Protein AF-A0A3D9QVS5-F1 (afdb_monomer_lite)

Secondary structure (DSSP, 8-state):
-HHHHHHHHHHHHHHHHHHHHHHHHHH-B-HHHHHHHTT---SEEEEEEEETTEEEEEEEETTEEEEEEEEEETTEEEEEEEEE-----TTT----------

Organism: NCBI:txid1156355

pLDDT: mean 82.95, std 18.05, range [29.31, 96.88]

Radius of gyration: 22.57 Å; chains: 1; bounding box: 40×23×77 Å

Foldseek 3Di:
DVVVVVVVVVVVVVVVVVVVVVVLVVQQDEPVNQVVVVPDDFDDWPDWDDDDQWIWTWTDDVPKIKIWIWGQDPSHIHTDDMDIDPDDPPPPPDDPPPDPDD

Sequence (102 aa):
MKLKVIVSFVSMVFLITVISLVYYRVNYKTLDEAISESHVPMDEVFHTTDYKGHTIIFYGKGDMLSVGLIEKTHLGYRWDYGVSSKQFNEKEQILTRTFCNL

Structure (mmCIF, N/CA/C/O backbone):
data_AF-A0A3D9QVS5-F1
#
_entry.id   AF-A0A3D9QVS5-F1
#
loop_
_atom_site.group_PDB
_atom_site.id
_atom_site.type_symbol
_atom_site.label_atom_id
_atom_site.label_alt_id
_atom_site.label_comp_id
_atom_site.label_asym_id
_atom_site.label_entity_id
_atom_site.label_seq_id
_atom_site.pdbx_PDB_ins_code
_atom_site.Cartn_x
_atom_site.Cartn_y
_atom_site.Cartn_z
_atom_site.occupancy
_atom_site.B_iso_or_equiv
_atom_site.auth_seq_id
_atom_site.auth_comp_id
_atom_site.auth_asym_id
_atom_site.auth_atom_id
_atom_site.pdbx_PDB_model_num
ATOM 1 N N . MET A 1 1 ? -23.117 2.844 45.122 1.00 66.56 1 MET A N 1
ATOM 2 C CA . MET A 1 1 ? -23.120 1.843 44.024 1.00 66.56 1 MET A CA 1
ATOM 3 C C . MET A 1 1 ? -22.978 2.473 42.643 1.00 66.56 1 MET A C 1
ATOM 5 O O . MET A 1 1 ? -22.042 2.108 41.949 1.00 66.56 1 MET A O 1
ATOM 9 N N . LYS A 1 2 ? -23.822 3.448 42.269 1.00 83.69 2 LYS A N 1
ATOM 10 C CA . LYS A 1 2 ? -23.823 4.075 40.929 1.00 83.69 2 LYS A CA 1
ATOM 11 C C . LYS A 1 2 ? -22.452 4.609 40.473 1.00 83.69 2 LYS A C 1
ATOM 13 O O . LYS A 1 2 ? -22.040 4.323 39.360 1.00 83.69 2 LYS A O 1
ATOM 18 N N . LEU A 1 3 ? -21.703 5.278 41.357 1.00 88.06 3 LEU A N 1
ATOM 19 C CA . LEU A 1 3 ? -20.371 5.814 41.032 1.00 88.06 3 LEU A CA 1
ATOM 20 C C . LEU A 1 3 ? -19.346 4.722 40.675 1.00 88.06 3 LEU A C 1
ATOM 22 O O . LEU A 1 3 ? -18.608 4.874 39.712 1.00 88.06 3 LEU A O 1
ATOM 26 N N . LYS A 1 4 ? -19.331 3.596 41.406 1.00 90.44 4 LYS A N 1
ATOM 27 C CA . LYS A 1 4 ? -18.413 2.473 41.130 1.00 90.44 4 LYS A CA 1
ATOM 28 C C . LYS A 1 4 ? -18.695 1.840 39.763 1.00 90.44 4 LYS A C 1
ATOM 30 O O . LYS A 1 4 ? -17.762 1.500 39.047 1.00 90.44 4 LYS A O 1
ATOM 35 N N . VAL A 1 5 ? -19.975 1.734 39.394 1.00 92.19 5 VAL A N 1
ATOM 36 C CA . VAL A 1 5 ? -20.401 1.222 38.082 1.00 92.19 5 VAL A CA 1
ATOM 37 C C . VAL A 1 5 ? -19.966 2.169 36.961 1.00 92.19 5 VAL A C 1
ATOM 39 O O . VAL A 1 5 ? -19.411 1.712 35.969 1.00 92.19 5 VAL A O 1
ATOM 42 N N . ILE A 1 6 ? -20.137 3.483 37.143 1.00 94.12 6 ILE A N 1
ATOM 43 C CA . ILE A 1 6 ? -19.703 4.490 36.161 1.00 94.12 6 ILE A CA 1
ATOM 44 C C . ILE A 1 6 ? -18.182 4.450 35.975 1.00 94.12 6 ILE A C 1
ATOM 46 O O . ILE A 1 6 ? -17.712 4.389 34.844 1.00 94.12 6 ILE A O 1
ATOM 50 N N . VAL A 1 7 ? -17.408 4.425 37.065 1.00 93.25 7 VAL A N 1
ATOM 51 C CA . VAL A 1 7 ? -15.937 4.354 36.997 1.00 93.25 7 VAL A CA 1
ATOM 52 C C . VAL A 1 7 ? -15.477 3.070 36.303 1.00 93.25 7 VAL A C 1
ATOM 54 O O . VAL A 1 7 ? -14.597 3.124 35.446 1.00 93.25 7 VAL A O 1
ATOM 57 N N . SER A 1 8 ? -16.100 1.927 36.610 1.00 93.56 8 SER A N 1
ATOM 58 C CA . SER A 1 8 ? -15.791 0.658 35.941 1.00 93.56 8 SER A CA 1
ATOM 59 C C . SER A 1 8 ? -16.103 0.705 34.445 1.00 93.56 8 SER A C 1
ATOM 61 O O . SER A 1 8 ? -15.316 0.203 33.646 1.00 93.56 8 SER A O 1
ATOM 63 N N . PHE A 1 9 ? -17.220 1.321 34.052 1.00 95.50 9 PHE A N 1
ATOM 64 C CA . PHE A 1 9 ? -17.586 1.475 32.647 1.00 95.50 9 PHE A CA 1
ATOM 65 C C . PHE A 1 9 ? -16.598 2.382 31.902 1.00 95.50 9 PHE A C 1
ATOM 67 O O . PHE A 1 9 ? -16.105 2.010 30.841 1.00 95.50 9 PHE A O 1
ATOM 74 N N . VAL A 1 10 ? -16.241 3.531 32.485 1.00 95.88 10 VAL A N 1
ATOM 75 C CA . VAL A 1 10 ? -15.254 4.456 31.903 1.00 95.88 10 VAL A CA 1
ATOM 76 C C . VAL A 1 10 ? -13.891 3.782 31.752 1.00 95.88 10 VAL A C 1
ATOM 78 O O . VAL A 1 10 ? -13.269 3.898 30.700 1.00 95.88 10 VAL A O 1
ATOM 81 N N . SER A 1 11 ? -13.444 3.029 32.761 1.00 95.56 11 SER A N 1
ATOM 82 C CA . SER A 1 11 ? -12.193 2.269 32.685 1.00 95.56 11 SER A CA 1
ATOM 83 C C . SER A 1 11 ? -12.222 1.215 31.574 1.00 95.56 11 SER A C 1
ATOM 85 O O . SER A 1 11 ? -11.236 1.072 30.853 1.00 95.56 11 SER A O 1
ATOM 87 N N . MET A 1 12 ? -13.350 0.523 31.385 1.00 96.31 12 MET A N 1
ATOM 88 C CA . M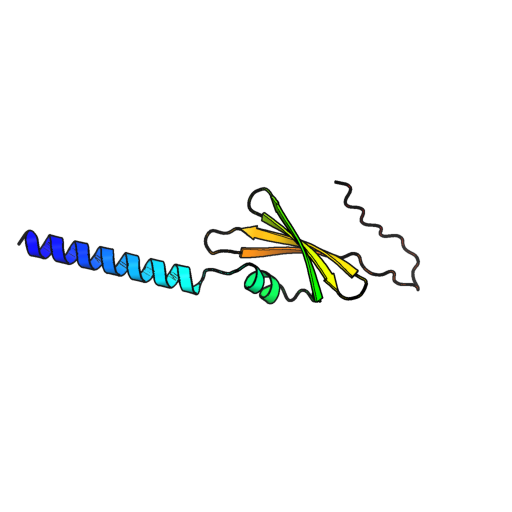ET A 1 12 ? -13.510 -0.460 30.311 1.00 96.31 12 MET A CA 1
ATOM 89 C C . MET A 1 12 ? -13.470 0.195 28.924 1.00 96.31 12 MET A C 1
ATOM 91 O O . MET A 1 12 ? -12.751 -0.273 28.045 1.00 96.31 12 MET A O 1
ATOM 95 N N . VAL A 1 13 ? -14.186 1.3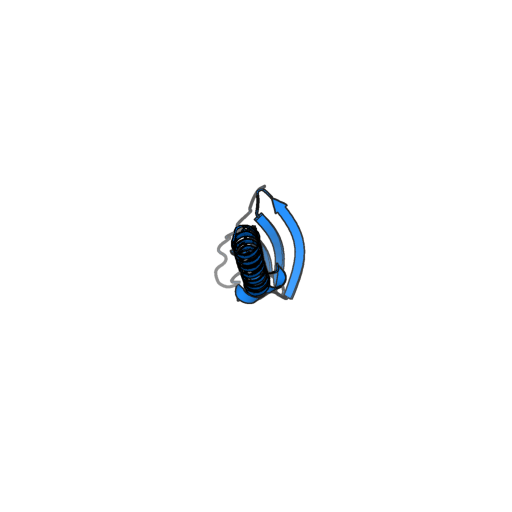07 28.732 1.00 96.50 13 VAL A N 1
ATOM 96 C CA . VAL A 1 13 ? -14.168 2.068 27.470 1.00 96.50 13 VAL A CA 1
ATOM 97 C C . VAL A 1 13 ? -12.767 2.601 27.171 1.00 96.50 13 VAL A C 1
ATOM 99 O O . VAL A 1 13 ? -12.302 2.517 26.032 1.00 96.50 13 VAL A O 1
ATOM 102 N N . PHE A 1 14 ? -12.067 3.097 28.193 1.00 96.56 14 PHE A N 1
ATOM 103 C CA . PHE A 1 14 ? -10.687 3.548 28.056 1.00 96.56 14 PHE A CA 1
ATOM 104 C C . PHE A 1 14 ? -9.775 2.406 27.596 1.00 96.56 14 PHE A C 1
ATOM 106 O O . PHE A 1 14 ? -9.035 2.568 26.628 1.00 96.56 14 PHE A O 1
ATOM 113 N N . LEU A 1 15 ? -9.888 1.227 28.217 1.00 96.88 15 LEU A N 1
ATOM 114 C CA . LEU A 1 15 ? -9.113 0.047 27.834 1.00 96.88 15 LEU A CA 1
ATOM 115 C C . LEU A 1 15 ? -9.368 -0.355 26.371 1.00 96.88 15 LEU A C 1
ATOM 117 O O . LEU A 1 15 ? -8.419 -0.565 25.620 1.00 96.88 15 LEU A O 1
ATOM 121 N N . ILE A 1 16 ? -10.636 -0.410 25.947 1.00 96.50 16 ILE A N 1
ATOM 122 C CA . ILE A 1 16 ? -11.016 -0.753 24.565 1.00 96.50 16 ILE A CA 1
ATOM 123 C C . ILE A 1 16 ? -10.436 0.257 23.572 1.00 96.50 16 ILE A C 1
ATOM 125 O O . ILE A 1 16 ? -9.917 -0.131 22.525 1.00 96.50 16 ILE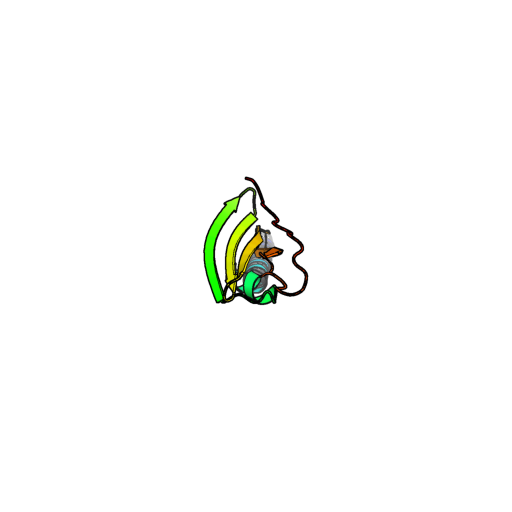 A O 1
ATOM 129 N N . THR A 1 17 ? -10.483 1.546 23.908 1.00 95.56 17 THR A N 1
ATOM 130 C CA . THR A 1 17 ? -9.922 2.613 23.069 1.00 95.56 17 THR A CA 1
ATOM 131 C C . THR A 1 17 ? -8.411 2.455 22.914 1.00 95.56 17 THR A C 1
ATOM 133 O O . THR A 1 17 ? -7.900 2.520 21.797 1.00 95.56 17 THR A O 1
ATOM 136 N N . VAL A 1 18 ? -7.697 2.185 24.012 1.00 95.94 18 VAL A N 1
ATOM 137 C CA . VAL A 1 18 ? -6.244 1.958 23.992 1.00 95.94 18 VAL A CA 1
ATOM 138 C C . VAL A 1 18 ? -5.896 0.738 23.141 1.00 95.94 18 VAL A C 1
ATOM 140 O O . VAL A 1 18 ? -5.027 0.833 22.278 1.00 95.94 18 VAL A O 1
ATOM 143 N N . ILE A 1 19 ? -6.601 -0.383 23.323 1.00 95.38 19 ILE A N 1
ATOM 144 C CA . ILE A 1 19 ? -6.387 -1.602 22.528 1.00 95.38 19 ILE A CA 1
ATOM 145 C C . ILE A 1 19 ? -6.624 -1.326 21.041 1.00 95.38 19 ILE A C 1
ATOM 147 O O . ILE A 1 19 ? -5.801 -1.705 20.212 1.00 95.38 19 ILE A O 1
ATOM 151 N N . SER A 1 20 ? -7.709 -0.628 20.704 1.00 93.19 20 SER A N 1
ATOM 152 C CA . SER A 1 20 ? -8.055 -0.303 19.315 1.00 93.19 20 SER A CA 1
ATOM 153 C C . SER A 1 20 ? -6.996 0.585 18.660 1.00 93.19 20 SER A C 1
ATOM 155 O O . SER A 1 20 ? -6.617 0.353 17.516 1.00 93.19 20 SER A O 1
ATOM 157 N N . LEU A 1 21 ? -6.469 1.570 19.394 1.00 92.75 21 LEU A N 1
ATOM 158 C CA . LEU A 1 21 ? -5.430 2.474 18.901 1.00 92.75 21 LEU A CA 1
ATOM 159 C C . LEU A 1 21 ? -4.102 1.742 18.689 1.00 92.75 21 LEU A C 1
ATOM 161 O O . LEU A 1 21 ? -3.452 1.932 17.661 1.00 92.75 21 LEU A O 1
ATOM 165 N N . VAL A 1 22 ? -3.714 0.872 19.626 1.00 93.56 22 VAL A N 1
ATOM 166 C CA . VAL A 1 22 ? -2.519 0.028 19.481 1.00 93.56 22 VAL A CA 1
ATOM 167 C C . VAL A 1 22 ? -2.678 -0.918 18.294 1.00 93.56 22 VAL A C 1
ATOM 169 O O . VAL A 1 22 ? -1.777 -0.998 17.465 1.00 93.56 22 VAL A O 1
ATOM 172 N N . TYR A 1 23 ? -3.830 -1.579 18.164 1.00 92.88 23 TYR A N 1
ATOM 173 C CA . TYR A 1 23 ? -4.115 -2.467 17.040 1.00 92.88 23 TYR A CA 1
ATOM 174 C C . TYR A 1 23 ? -4.033 -1.729 15.701 1.00 92.88 23 TYR A C 1
ATOM 176 O O . TYR A 1 23 ? -3.371 -2.209 14.782 1.00 92.88 23 TYR A O 1
ATOM 184 N N . TYR A 1 24 ? -4.646 -0.547 15.608 1.00 92.00 24 TYR A N 1
ATOM 185 C CA . TYR A 1 24 ? -4.571 0.287 14.414 1.00 92.00 24 TYR A CA 1
ATOM 186 C C . TYR A 1 24 ? -3.121 0.644 14.092 1.00 92.00 24 TYR A C 1
ATOM 188 O O . TYR A 1 24 ? -2.672 0.414 12.981 1.00 92.00 24 TYR A O 1
ATOM 196 N N . ARG A 1 25 ? -2.351 1.126 15.072 1.00 88.56 25 ARG A N 1
ATOM 197 C CA . ARG A 1 25 ? -0.955 1.526 14.860 1.00 88.56 25 ARG A CA 1
ATOM 198 C C . ARG A 1 25 ? -0.055 0.370 14.416 1.00 88.56 25 ARG A C 1
ATOM 200 O O . ARG A 1 25 ? 0.856 0.603 13.636 1.00 88.56 25 ARG A O 1
ATOM 207 N N . VAL A 1 26 ? -0.279 -0.839 14.929 1.00 88.50 26 VAL A N 1
ATOM 208 C CA . VAL A 1 26 ? 0.532 -2.024 14.595 1.00 88.50 26 VAL A CA 1
ATOM 209 C C . VAL A 1 26 ? 0.213 -2.562 13.201 1.00 88.50 26 VAL A C 1
ATOM 211 O O . VAL A 1 26 ? 1.103 -3.075 12.535 1.00 88.50 26 VAL A O 1
ATOM 214 N N . ASN A 1 27 ? -1.044 -2.467 12.767 1.00 88.62 27 ASN A N 1
ATOM 215 C CA . ASN A 1 27 ? -1.487 -3.039 11.492 1.00 88.62 27 ASN A CA 1
ATOM 216 C C . ASN A 1 27 ? -1.606 -2.006 10.368 1.00 88.62 27 ASN A C 1
ATOM 218 O O . ASN A 1 27 ? -1.839 -2.392 9.226 1.00 88.62 27 ASN A O 1
ATOM 222 N N . TYR A 1 28 ? -1.491 -0.714 10.681 1.00 92.06 28 TYR A N 1
ATOM 223 C CA . TYR A 1 28 ? -1.533 0.339 9.682 1.00 92.06 28 TYR A CA 1
ATOM 224 C C . TYR A 1 28 ? -0.284 0.272 8.809 1.00 92.06 28 TYR A C 1
ATOM 226 O O . TYR A 1 28 ? 0.818 0.501 9.302 1.00 92.06 28 TYR A O 1
ATOM 234 N N . LYS A 1 29 ? -0.472 -0.004 7.519 1.00 93.69 29 LYS A N 1
ATOM 235 C CA . LYS A 1 29 ? 0.613 -0.057 6.540 1.00 93.69 29 LYS A CA 1
ATOM 236 C C . LYS A 1 29 ? 0.753 1.263 5.811 1.00 93.69 29 LYS A C 1
ATOM 238 O O . LYS A 1 29 ? -0.214 1.794 5.266 1.00 93.69 29 LYS A O 1
ATOM 243 N N . THR A 1 30 ? 1.965 1.784 5.777 1.00 93.50 30 THR A N 1
ATOM 244 C CA . THR A 1 30 ? 2.343 2.935 4.958 1.00 93.50 30 THR A CA 1
ATOM 245 C C . THR A 1 30 ? 2.464 2.549 3.482 1.00 93.50 30 THR A C 1
ATOM 247 O O . THR A 1 30 ? 2.489 1.372 3.124 1.00 93.50 30 THR A O 1
ATOM 250 N N . LEU A 1 31 ? 2.521 3.557 2.608 1.00 91.12 31 LEU A N 1
ATOM 251 C CA . LEU A 1 31 ? 2.701 3.349 1.171 1.00 91.12 31 LEU A CA 1
ATOM 252 C C . LEU A 1 31 ? 4.010 2.597 0.877 1.00 91.12 31 LEU A C 1
ATOM 254 O O . LEU A 1 31 ? 4.003 1.630 0.122 1.00 91.12 31 LEU A O 1
ATOM 258 N N . ASP A 1 32 ? 5.102 3.001 1.526 1.00 91.06 32 ASP A N 1
ATOM 259 C CA . ASP A 1 32 ? 6.429 2.406 1.337 1.00 91.06 32 ASP A CA 1
ATOM 260 C C . ASP A 1 32 ? 6.481 0.954 1.827 1.00 91.06 32 ASP A C 1
ATOM 262 O O . ASP A 1 32 ? 7.077 0.099 1.174 1.00 91.06 32 ASP A O 1
ATOM 266 N N . GLU A 1 33 ? 5.808 0.642 2.939 1.00 92.06 33 GLU A N 1
ATOM 267 C CA . GLU A 1 33 ? 5.664 -0.738 3.418 1.00 92.06 33 GLU A CA 1
ATOM 268 C C . GLU A 1 33 ? 4.871 -1.591 2.424 1.00 92.06 33 GLU A C 1
ATOM 270 O O . GLU A 1 33 ? 5.286 -2.706 2.113 1.00 92.06 33 GLU A O 1
ATOM 275 N N . ALA A 1 34 ? 3.776 -1.064 1.867 1.00 92.00 34 ALA A N 1
ATOM 276 C CA . ALA A 1 34 ? 2.994 -1.769 0.854 1.00 92.00 34 ALA A CA 1
ATOM 277 C C . ALA A 1 34 ? 3.801 -2.024 -0.433 1.00 92.00 34 ALA A C 1
ATOM 279 O O . ALA A 1 34 ? 3.682 -3.094 -1.032 1.00 92.00 34 ALA A O 1
ATOM 280 N N . ILE A 1 35 ? 4.643 -1.071 -0.846 1.00 90.44 35 ILE A N 1
ATOM 281 C CA . ILE A 1 35 ? 5.567 -1.237 -1.977 1.00 90.44 35 ILE A CA 1
ATOM 282 C C . ILE A 1 35 ? 6.627 -2.293 -1.646 1.00 90.44 35 ILE A C 1
ATOM 284 O O . ILE A 1 35 ? 6.853 -3.196 -2.448 1.00 90.44 35 ILE A O 1
ATOM 288 N N . SER A 1 36 ? 7.235 -2.235 -0.463 1.00 88.75 36 SER A N 1
ATOM 289 C CA . SER A 1 36 ? 8.256 -3.194 -0.024 1.00 88.75 36 SER A CA 1
ATOM 290 C C . SER A 1 36 ? 7.719 -4.633 0.033 1.00 88.75 36 SER A C 1
ATOM 292 O O . SER A 1 36 ? 8.341 -5.562 -0.481 1.00 88.75 36 SER A O 1
ATOM 294 N N . GLU A 1 37 ? 6.509 -4.825 0.565 1.00 87.88 37 GLU A N 1
ATOM 295 C CA . GLU A 1 37 ? 5.848 -6.135 0.637 1.00 87.88 37 GLU A CA 1
ATOM 296 C C . GLU A 1 37 ? 5.370 -6.673 -0.718 1.00 87.88 37 GLU A C 1
ATOM 298 O O . GLU A 1 37 ? 5.098 -7.870 -0.842 1.00 87.88 37 GLU A O 1
ATOM 303 N N . SER A 1 38 ? 5.271 -5.828 -1.747 1.00 84.94 38 SER A N 1
ATOM 304 C CA . SER A 1 38 ? 4.879 -6.273 -3.089 1.00 84.94 38 SER A CA 1
ATOM 305 C C . SER A 1 38 ? 5.910 -7.212 -3.726 1.00 84.94 38 SER A C 1
ATOM 307 O O . SER A 1 38 ? 5.584 -7.927 -4.673 1.00 84.94 38 SER A O 1
ATOM 309 N N . HIS A 1 39 ? 7.152 -7.216 -3.216 1.00 83.62 39 HIS A N 1
ATOM 310 C CA . HIS A 1 39 ? 8.310 -7.900 -3.807 1.00 83.62 39 HIS A CA 1
ATOM 311 C C . HIS A 1 39 ? 8.551 -7.521 -5.282 1.00 83.62 39 HIS A C 1
ATOM 313 O O . HIS A 1 39 ? 9.256 -8.228 -6.009 1.00 83.62 39 HIS A O 1
ATOM 319 N N . VAL A 1 40 ? 7.974 -6.405 -5.739 1.00 82.81 40 VAL A N 1
ATOM 320 C CA . VAL A 1 40 ? 8.187 -5.879 -7.081 1.00 82.81 40 VAL A CA 1
ATOM 321 C C . VAL A 1 40 ? 9.543 -5.188 -7.105 1.00 82.81 40 VAL A C 1
ATOM 323 O O . VAL A 1 40 ? 9.801 -4.300 -6.292 1.00 82.81 40 VAL A O 1
ATOM 326 N N . PRO A 1 41 ? 10.433 -5.570 -8.029 1.00 81.31 41 PRO A N 1
ATOM 327 C CA . PRO A 1 41 ? 11.727 -4.935 -8.100 1.00 81.31 41 PRO A CA 1
ATOM 328 C C . PRO A 1 41 ? 11.580 -3.536 -8.714 1.00 81.31 41 PRO A C 1
ATOM 330 O O . PRO A 1 41 ? 11.078 -3.387 -9.829 1.00 81.31 41 PRO A O 1
ATOM 333 N N . MET A 1 42 ? 12.028 -2.529 -7.972 1.00 86.19 42 MET A N 1
ATOM 334 C CA . MET A 1 42 ? 11.835 -1.112 -8.259 1.00 86.19 42 MET A CA 1
ATOM 335 C C . MET A 1 42 ? 13.068 -0.337 -7.797 1.00 86.19 42 MET A C 1
ATOM 337 O O . MET A 1 42 ? 13.526 -0.549 -6.676 1.00 86.19 42 MET A O 1
ATOM 341 N N . ASP A 1 43 ? 13.574 0.553 -8.645 1.00 87.50 43 ASP A N 1
ATOM 342 C CA . ASP A 1 43 ? 14.697 1.434 -8.314 1.00 87.50 43 ASP A CA 1
ATOM 343 C C . ASP A 1 43 ? 14.189 2.805 -7.846 1.00 87.50 43 ASP A C 1
ATOM 345 O O . ASP A 1 43 ? 14.690 3.358 -6.869 1.00 87.50 43 ASP A O 1
ATOM 349 N N . GLU A 1 44 ? 13.167 3.341 -8.522 1.00 89.81 44 GLU A N 1
ATOM 350 C CA . GLU A 1 44 ? 12.638 4.679 -8.256 1.00 89.81 44 GLU A CA 1
ATOM 351 C C . GLU A 1 44 ? 11.136 4.782 -8.560 1.00 89.81 44 GLU A C 1
ATOM 353 O O . GLU A 1 44 ? 10.634 4.174 -9.510 1.00 89.81 44 GLU A O 1
ATOM 358 N N . VAL A 1 45 ? 10.426 5.597 -7.772 1.00 92.81 45 VAL A N 1
ATOM 359 C CA . VAL A 1 45 ? 9.057 6.054 -8.051 1.00 92.81 45 VAL A CA 1
ATOM 360 C C . VAL A 1 45 ? 9.125 7.455 -8.656 1.00 92.81 45 VAL A C 1
ATOM 362 O O . VAL A 1 45 ? 9.499 8.410 -7.982 1.00 92.81 45 VAL A O 1
ATOM 365 N N . PHE A 1 46 ? 8.719 7.594 -9.914 1.00 91.94 46 PHE A N 1
ATOM 366 C CA . PHE A 1 46 ? 8.757 8.862 -10.645 1.00 91.94 46 PHE A CA 1
ATOM 367 C C . PHE A 1 46 ? 7.566 9.765 -10.334 1.00 91.94 46 PHE A C 1
ATOM 369 O O . PHE A 1 46 ? 7.686 10.989 -10.311 1.00 91.94 46 PHE A O 1
ATOM 376 N N . HIS A 1 47 ? 6.385 9.172 -10.157 1.00 93.00 47 HIS A N 1
ATOM 377 C CA . HIS A 1 47 ? 5.159 9.926 -9.937 1.00 93.00 47 HIS A CA 1
ATOM 378 C C . HIS A 1 47 ? 4.131 9.105 -9.170 1.00 93.00 47 HIS A C 1
ATOM 380 O O . HIS A 1 47 ? 4.031 7.891 -9.342 1.00 93.00 47 HIS A O 1
ATOM 386 N N . THR A 1 48 ? 3.325 9.784 -8.363 1.00 94.31 48 THR A N 1
ATOM 387 C CA . THR A 1 48 ? 2.203 9.195 -7.640 1.00 94.31 48 THR A CA 1
ATOM 388 C C . THR A 1 48 ? 0.965 10.059 -7.840 1.00 94.31 48 THR A C 1
ATOM 390 O O . THR A 1 48 ? 1.035 11.288 -7.834 1.00 94.31 48 THR A O 1
ATOM 393 N N . THR A 1 49 ? -0.181 9.419 -8.047 1.00 95.44 49 THR A N 1
ATOM 394 C CA . THR A 1 49 ? -1.469 10.102 -8.182 1.00 95.44 49 THR A CA 1
ATOM 395 C C . THR A 1 49 ? -2.573 9.288 -7.532 1.00 95.44 49 THR A C 1
ATOM 397 O O . THR A 1 49 ? -2.528 8.061 -7.510 1.00 95.44 49 THR A O 1
ATOM 400 N N . ASP A 1 50 ? -3.576 9.966 -6.990 1.00 95.50 50 ASP A N 1
ATOM 401 C CA . ASP A 1 50 ? -4.679 9.330 -6.284 1.00 95.50 50 ASP A CA 1
ATOM 402 C C . ASP A 1 50 ? -5.944 9.305 -7.144 1.00 95.50 50 ASP A C 1
ATOM 404 O O . ASP A 1 50 ? -6.382 10.329 -7.671 1.00 95.50 50 ASP A O 1
ATOM 408 N N . TYR A 1 51 ? -6.584 8.139 -7.237 1.00 92.94 51 TYR A N 1
ATOM 409 C CA . TYR A 1 51 ? -7.830 7.969 -7.973 1.00 92.94 51 TYR A CA 1
ATOM 410 C C . TYR A 1 51 ? -8.745 6.931 -7.319 1.00 92.94 51 TYR A C 1
ATOM 412 O O . TYR A 1 51 ? -8.364 5.781 -7.130 1.00 92.94 51 TYR A O 1
ATOM 420 N N . LYS A 1 52 ? -9.984 7.331 -6.992 1.00 92.69 52 LYS A N 1
ATOM 421 C CA . LYS A 1 52 ? -11.060 6.451 -6.480 1.00 92.69 52 LYS A CA 1
ATOM 422 C C . LYS A 1 52 ? -10.599 5.447 -5.409 1.00 92.69 52 LYS A C 1
ATOM 424 O O . LYS A 1 52 ? -10.785 4.243 -5.556 1.00 92.69 52 LYS A O 1
ATOM 429 N N . GLY A 1 53 ? -9.983 5.938 -4.335 1.00 93.00 53 GLY A N 1
ATOM 430 C CA . GLY A 1 53 ? -9.525 5.078 -3.236 1.00 93.00 53 GLY A CA 1
ATOM 431 C C . GLY A 1 53 ? -8.272 4.258 -3.549 1.00 93.00 53 GLY A C 1
ATOM 432 O O . GLY A 1 53 ? -7.910 3.400 -2.758 1.00 93.00 53 GLY A O 1
ATOM 433 N N . HIS A 1 54 ? -7.594 4.535 -4.659 1.00 94.25 54 HIS A N 1
ATOM 434 C CA . HIS A 1 54 ? -6.318 3.931 -5.011 1.00 94.25 54 HIS A CA 1
ATOM 435 C C . HIS A 1 54 ? -5.250 5.012 -5.164 1.00 94.25 54 HIS A C 1
ATOM 437 O O . HIS A 1 54 ? -5.551 6.153 -5.516 1.00 94.25 54 HIS A O 1
ATOM 443 N N . THR A 1 55 ? -4.006 4.635 -4.913 1.00 95.94 55 THR A N 1
ATOM 444 C CA . THR 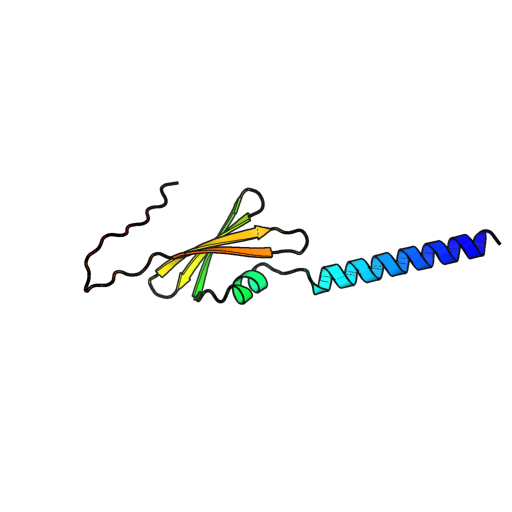A 1 55 ? -2.805 5.375 -5.279 1.00 95.94 55 THR A CA 1
ATOM 445 C C . THR A 1 55 ? -2.172 4.654 -6.460 1.00 95.94 55 THR A C 1
ATOM 447 O O . THR A 1 55 ? -1.782 3.491 -6.369 1.00 95.94 55 THR A O 1
ATOM 450 N N . ILE A 1 56 ? -2.112 5.341 -7.591 1.00 94.56 56 ILE A N 1
ATOM 451 C CA . ILE A 1 56 ? -1.417 4.905 -8.794 1.00 94.56 56 ILE A CA 1
ATOM 452 C C . ILE A 1 56 ? 0.019 5.406 -8.680 1.00 94.56 56 ILE A C 1
ATOM 454 O O . ILE A 1 56 ? 0.245 6.599 -8.467 1.00 94.56 56 ILE A O 1
ATOM 458 N N . ILE A 1 57 ? 0.984 4.510 -8.835 1.00 94.31 57 ILE A N 1
ATOM 459 C CA . ILE A 1 57 ? 2.405 4.844 -8.826 1.00 94.31 57 ILE A CA 1
ATOM 460 C C . ILE A 1 57 ? 3.026 4.541 -10.188 1.00 94.31 57 ILE A C 1
ATOM 462 O O . ILE A 1 57 ? 2.768 3.497 -10.781 1.00 94.31 57 ILE A O 1
ATOM 466 N N . PHE A 1 58 ? 3.855 5.447 -10.684 1.00 92.56 58 PHE A N 1
ATOM 467 C CA . PHE A 1 58 ? 4.683 5.257 -11.869 1.00 92.56 58 PHE A CA 1
ATOM 468 C C . PHE A 1 58 ? 6.110 5.048 -11.394 1.00 92.56 58 PHE A C 1
ATOM 470 O O . PHE A 1 58 ? 6.653 5.905 -10.699 1.00 92.56 58 PHE A O 1
ATOM 477 N N . TYR A 1 59 ? 6.706 3.914 -11.739 1.00 91.19 59 TYR A N 1
ATOM 478 C CA . TYR A 1 59 ? 7.996 3.503 -11.198 1.00 91.19 59 TYR A CA 1
ATOM 479 C C . TYR A 1 59 ? 8.873 2.831 -12.245 1.00 91.19 59 TYR A C 1
ATOM 481 O O . TYR A 1 59 ? 8.385 2.333 -13.261 1.00 91.19 59 TYR A O 1
ATOM 489 N N . GLY A 1 60 ? 10.178 2.830 -11.998 1.00 88.94 60 GLY A N 1
ATOM 490 C CA . GLY A 1 60 ? 11.183 2.303 -12.908 1.00 88.94 60 GLY A CA 1
ATOM 491 C C . GLY A 1 60 ? 12.046 1.226 -12.280 1.00 88.94 60 GLY A C 1
ATOM 492 O O . GLY A 1 60 ? 12.249 1.206 -11.066 1.00 88.94 60 GLY A O 1
ATOM 493 N N . LYS A 1 61 ? 12.573 0.345 -13.131 1.00 86.88 61 LYS A N 1
ATOM 494 C CA . LYS A 1 61 ? 13.704 -0.526 -12.804 1.00 86.88 61 LYS A CA 1
ATOM 495 C C . LYS A 1 61 ? 14.612 -0.658 -14.023 1.00 86.88 61 LYS A C 1
ATOM 497 O O . LYS A 1 61 ? 14.202 -1.249 -15.025 1.00 86.88 61 LYS A O 1
ATOM 502 N N . GLY A 1 62 ? 15.832 -0.135 -13.944 1.00 84.94 62 GLY A N 1
ATOM 503 C CA . GLY A 1 62 ? 16.697 0.041 -15.112 1.00 84.94 62 GLY A CA 1
ATOM 504 C C . GLY A 1 62 ? 15.953 0.760 -16.243 1.00 84.94 62 GLY A C 1
ATOM 505 O O . GLY A 1 62 ? 15.402 1.837 -16.045 1.00 84.94 62 GLY A O 1
ATOM 506 N N . ASP A 1 63 ? 15.868 0.121 -17.407 1.00 79.50 63 ASP A N 1
ATOM 507 C CA . ASP A 1 63 ? 15.200 0.664 -18.598 1.00 79.50 63 ASP A CA 1
ATOM 508 C C . ASP A 1 63 ? 13.691 0.335 -18.683 1.00 79.50 63 ASP A C 1
ATOM 510 O O . ASP A 1 63 ? 13.048 0.602 -19.703 1.00 79.50 63 ASP A O 1
ATOM 514 N N . MET A 1 64 ? 13.107 -0.299 -17.660 1.00 80.81 64 MET A N 1
ATOM 515 C CA . MET A 1 64 ? 11.682 -0.648 -17.645 1.00 80.81 64 MET A CA 1
ATOM 516 C C . MET A 1 64 ? 10.867 0.419 -16.917 1.00 80.81 64 MET A C 1
ATOM 518 O O . MET A 1 64 ? 11.159 0.745 -15.767 1.00 80.81 64 MET A O 1
ATOM 522 N N . LEU A 1 65 ? 9.796 0.897 -17.554 1.00 85.88 65 LEU A N 1
ATOM 523 C CA . LEU A 1 65 ? 8.790 1.766 -16.947 1.00 85.88 65 LEU A CA 1
ATOM 524 C C . LEU A 1 65 ? 7.552 0.957 -16.578 1.00 85.88 65 LEU A C 1
ATOM 526 O O . LEU A 1 65 ? 7.068 0.132 -17.349 1.00 85.88 65 LEU A O 1
ATOM 530 N N . SER A 1 66 ? 7.020 1.200 -15.393 1.00 88.12 66 SER A N 1
ATOM 531 C CA . SER A 1 66 ? 5.946 0.397 -14.825 1.00 88.12 66 SER A CA 1
ATOM 532 C C . SER A 1 66 ? 4.915 1.272 -14.130 1.00 88.12 66 SER A C 1
ATOM 534 O O . SER A 1 66 ? 5.200 2.390 -13.700 1.00 88.12 66 SER A O 1
ATOM 536 N N . VAL A 1 67 ? 3.703 0.741 -14.017 1.00 90.88 67 VAL A N 1
ATOM 537 C CA . VAL A 1 67 ? 2.596 1.349 -13.283 1.00 90.88 67 VAL A CA 1
ATOM 538 C C . VAL A 1 67 ? 2.107 0.358 -12.240 1.00 90.88 67 VAL A C 1
ATOM 540 O O . VAL A 1 67 ? 1.905 -0.818 -12.535 1.00 90.88 67 VAL A O 1
ATOM 543 N N . GLY A 1 68 ? 1.945 0.828 -11.012 1.00 91.06 68 GLY A N 1
ATOM 544 C CA . GLY A 1 68 ? 1.429 0.072 -9.880 1.00 91.06 68 GLY A CA 1
ATOM 545 C C . GLY A 1 68 ? 0.141 0.698 -9.384 1.00 91.06 68 GLY A C 1
ATOM 546 O O . GLY A 1 68 ? -0.010 1.918 -9.402 1.00 91.06 68 GLY A O 1
ATOM 547 N N . LEU A 1 69 ? -0.783 -0.138 -8.939 1.00 93.62 69 LEU A N 1
ATOM 548 C CA . LEU A 1 69 ? -2.015 0.254 -8.288 1.00 93.62 69 LEU A CA 1
ATOM 549 C C . LEU A 1 69 ? -1.964 -0.225 -6.839 1.00 93.62 69 LEU A C 1
ATOM 551 O O . LEU A 1 69 ? -1.735 -1.403 -6.560 1.00 93.62 69 LEU A O 1
ATOM 555 N N . ILE A 1 70 ? -2.171 0.710 -5.921 1.00 94.94 70 ILE A N 1
ATOM 556 C CA . ILE A 1 70 ? -2.160 0.469 -4.483 1.00 94.94 70 ILE A CA 1
ATOM 557 C C . ILE A 1 70 ? -3.521 0.881 -3.938 1.00 94.94 70 ILE A C 1
ATOM 559 O O . ILE A 1 70 ? -3.950 2.017 -4.106 1.00 94.94 70 ILE A O 1
ATOM 563 N N . GLU A 1 71 ? -4.217 -0.031 -3.280 1.00 95.88 71 GLU A N 1
ATOM 564 C CA . GLU A 1 71 ? -5.518 0.221 -2.673 1.00 95.88 71 GLU A CA 1
ATOM 565 C C . GLU A 1 71 ? -5.365 0.913 -1.310 1.00 95.88 71 GLU A C 1
ATOM 567 O O . GLU A 1 71 ? -4.538 0.518 -0.480 1.00 95.88 71 GLU A O 1
ATOM 572 N N . LYS A 1 72 ? -6.199 1.928 -1.051 1.00 94.81 72 LYS A N 1
ATOM 573 C CA . LYS A 1 72 ? -6.342 2.560 0.266 1.00 94.81 72 LYS A CA 1
ATOM 574 C C . LYS A 1 72 ? -7.399 1.809 1.069 1.00 94.81 72 LYS A C 1
ATOM 576 O O . LYS A 1 72 ? -8.599 1.953 0.848 1.00 94.81 72 LYS A O 1
ATOM 581 N N . THR A 1 73 ? -6.941 1.029 2.033 1.00 93.69 73 THR A N 1
ATOM 582 C CA . THR A 1 73 ? -7.774 0.280 2.976 1.00 93.69 73 THR A CA 1
ATOM 583 C C . THR A 1 73 ? -7.951 1.049 4.290 1.00 93.69 73 THR A C 1
ATOM 585 O O . THR A 1 73 ? -7.255 2.025 4.574 1.00 93.69 73 THR A O 1
ATOM 588 N N . HIS A 1 74 ? -8.847 0.574 5.158 1.00 90.06 74 HIS A N 1
ATOM 589 C CA . HIS A 1 74 ? -8.986 1.115 6.516 1.00 90.06 74 HIS A CA 1
ATOM 590 C C . HIS A 1 74 ? -7.732 0.933 7.386 1.00 90.06 74 HIS A C 1
ATOM 592 O O . HIS A 1 74 ? -7.600 1.617 8.394 1.00 90.06 74 HIS A O 1
ATOM 598 N N . LEU A 1 75 ? -6.826 0.027 7.011 1.00 92.12 75 LEU A N 1
ATOM 599 C CA . LEU A 1 75 ? -5.564 -0.239 7.703 1.00 92.12 75 LEU A CA 1
ATOM 600 C C . LEU A 1 75 ? -4.364 0.273 6.889 1.00 92.12 75 LEU A C 1
ATOM 602 O O . LEU A 1 75 ? -3.277 -0.287 6.964 1.00 92.12 75 LEU A O 1
ATOM 606 N N . GLY A 1 76 ? -4.552 1.332 6.100 1.00 93.44 76 GLY A N 1
ATOM 607 C CA . GLY A 1 76 ? -3.486 1.928 5.297 1.00 93.44 76 GLY A CA 1
ATOM 608 C C . GLY A 1 76 ? -3.448 1.364 3.881 1.00 93.44 76 GLY A C 1
ATOM 609 O O . GLY A 1 76 ? -4.492 1.235 3.246 1.00 93.44 76 GLY A O 1
ATOM 610 N N . TYR A 1 77 ? -2.268 1.051 3.363 1.00 95.44 77 TYR A N 1
ATOM 611 C CA . TYR A 1 77 ? -2.070 0.739 1.946 1.00 95.44 77 TYR A CA 1
ATOM 612 C C . TYR A 1 77 ? -1.884 -0.758 1.696 1.00 95.44 77 TYR A C 1
ATOM 614 O O . TYR A 1 77 ? -1.242 -1.462 2.475 1.00 95.44 77 TYR A O 1
ATOM 622 N N . ARG A 1 78 ? -2.430 -1.247 0.580 1.00 93.88 78 ARG A N 1
ATOM 623 C CA . ARG A 1 78 ? -2.234 -2.619 0.106 1.00 93.88 78 ARG A CA 1
ATOM 624 C C . ARG A 1 78 ? -1.875 -2.607 -1.370 1.00 93.88 78 ARG A C 1
ATOM 626 O O . ARG A 1 78 ? -2.594 -2.015 -2.167 1.00 93.88 78 ARG A O 1
ATOM 633 N N . TRP A 1 79 ? -0.785 -3.274 -1.737 1.00 91.12 79 TRP A N 1
ATOM 634 C CA . TRP A 1 79 ? -0.465 -3.493 -3.143 1.00 91.12 79 TRP A CA 1
ATOM 635 C C . TRP A 1 79 ? -1.556 -4.343 -3.798 1.00 91.12 79 TRP A C 1
ATOM 637 O O . TRP A 1 79 ? -1.842 -5.438 -3.313 1.00 91.12 79 TRP A O 1
ATOM 647 N N . ASP A 1 80 ? -2.162 -3.835 -4.868 1.00 90.06 80 ASP A N 1
ATOM 648 C CA . ASP A 1 80 ? -3.199 -4.552 -5.609 1.00 90.06 80 ASP A CA 1
ATOM 649 C C . ASP A 1 80 ? -2.581 -5.233 -6.834 1.00 90.06 80 ASP A C 1
ATOM 651 O O . ASP A 1 80 ? -2.448 -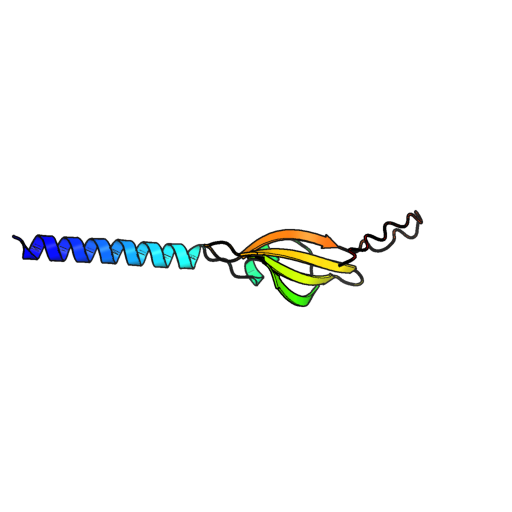6.457 -6.894 1.00 90.06 80 ASP A O 1
ATOM 655 N N . TYR A 1 81 ? -2.098 -4.435 -7.788 1.00 85.06 81 TYR A N 1
ATOM 656 C CA . TYR A 1 81 ? -1.568 -4.952 -9.045 1.00 85.06 81 TYR A CA 1
ATOM 657 C C . TYR A 1 81 ? -0.511 -4.032 -9.657 1.00 85.06 81 TYR A C 1
ATOM 659 O O . TYR A 1 81 ? -0.491 -2.832 -9.403 1.00 85.06 81 TYR A O 1
ATOM 667 N N . GLY A 1 82 ? 0.365 -4.578 -10.502 1.00 84.00 82 GLY A N 1
ATOM 668 C CA . GLY A 1 82 ? 1.351 -3.798 -11.244 1.00 84.00 82 GLY A CA 1
ATOM 669 C C . GLY A 1 82 ? 1.604 -4.352 -12.639 1.00 84.00 82 GLY A C 1
ATOM 670 O O . GLY A 1 82 ? 1.606 -5.564 -12.848 1.00 84.00 82 GLY A O 1
ATOM 671 N N . VAL A 1 83 ? 1.842 -3.450 -13.590 1.00 82.25 83 VAL A N 1
ATOM 672 C CA . VAL A 1 83 ? 2.195 -3.762 -14.979 1.00 82.25 83 VAL A CA 1
ATOM 673 C C . VAL A 1 83 ? 3.492 -3.059 -15.326 1.00 82.25 83 VAL A C 1
ATOM 675 O O . VAL A 1 83 ? 3.667 -1.885 -15.017 1.00 82.25 83 VAL A O 1
ATOM 678 N N . SER A 1 84 ? 4.384 -3.765 -16.010 1.00 77.56 84 SER A N 1
ATOM 679 C CA . SER A 1 84 ? 5.649 -3.219 -16.489 1.00 77.56 84 SER A CA 1
ATOM 680 C C . SER A 1 84 ? 5.714 -3.251 -18.010 1.00 77.56 84 SER A C 1
ATOM 682 O O . SER A 1 84 ? 5.207 -4.181 -18.647 1.00 77.56 84 SER A O 1
ATOM 684 N N . SER A 1 85 ? 6.374 -2.260 -18.606 1.00 71.56 85 SER A N 1
ATOM 685 C CA . SER A 1 85 ? 6.825 -2.338 -19.986 1.00 71.56 85 SER A CA 1
ATOM 686 C C . SER A 1 85 ? 7.935 -3.387 -20.054 1.00 71.56 85 SER A C 1
ATOM 688 O O . SER A 1 85 ? 9.083 -3.122 -19.697 1.00 71.56 85 SER A O 1
ATOM 690 N N . LYS A 1 86 ? 7.608 -4.607 -20.489 1.00 62.09 86 LYS A N 1
ATOM 691 C CA . LYS A 1 86 ? 8.623 -5.636 -20.725 1.00 62.09 86 LYS A CA 1
ATOM 692 C C . LYS A 1 86 ? 9.607 -5.114 -21.776 1.00 62.09 86 LYS A C 1
ATOM 694 O O . LYS A 1 86 ? 9.200 -4.811 -22.898 1.00 62.09 86 LYS A O 1
ATOM 699 N N . GLN A 1 87 ? 10.887 -5.015 -21.416 1.00 52.50 87 GLN A N 1
ATOM 700 C CA . GLN A 1 87 ? 11.940 -4.741 -22.389 1.00 52.50 87 GLN A CA 1
ATOM 701 C C . GLN A 1 87 ? 11.936 -5.855 -23.445 1.00 52.50 87 GLN A C 1
ATOM 703 O O . GLN A 1 87 ? 11.783 -7.040 -23.139 1.00 52.50 87 GLN A O 1
ATOM 708 N N . PHE A 1 88 ? 12.025 -5.433 -24.698 1.00 47.38 88 PHE A N 1
ATOM 709 C CA . PHE A 1 88 ? 12.009 -6.244 -25.907 1.00 47.38 88 PHE A CA 1
ATOM 710 C C . PHE A 1 88 ? 12.866 -7.517 -25.748 1.00 47.38 88 PHE A C 1
ATOM 712 O O . PHE A 1 88 ? 14.050 -7.434 -25.434 1.00 47.38 88 PHE A O 1
ATOM 719 N N . ASN A 1 89 ? 12.302 -8.705 -25.992 1.00 46.34 89 ASN A N 1
ATOM 720 C CA . ASN A 1 89 ? 13.140 -9.865 -26.295 1.00 46.34 89 ASN A CA 1
ATOM 721 C C . ASN A 1 89 ? 13.685 -9.630 -27.709 1.00 46.34 89 ASN A C 1
ATOM 723 O O . ASN A 1 89 ? 12.962 -9.852 -28.681 1.00 46.34 89 ASN A O 1
ATOM 727 N N . GLU A 1 90 ? 14.924 -9.145 -27.838 1.00 50.84 90 GLU A N 1
ATOM 728 C CA . GLU A 1 90 ? 15.566 -8.866 -29.137 1.00 50.84 90 GLU A CA 1
ATOM 729 C C . GLU A 1 90 ? 15.523 -10.064 -30.102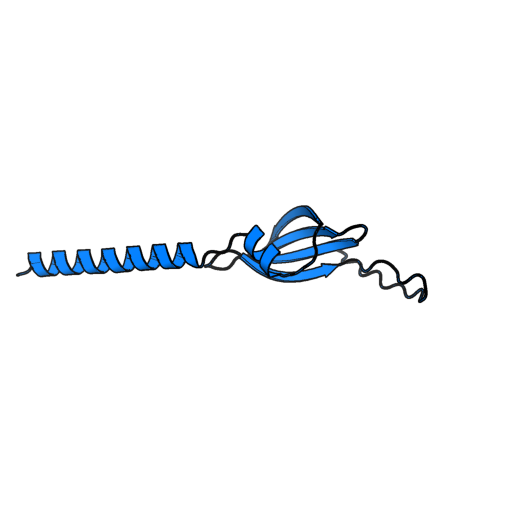 1.00 50.84 90 GLU A C 1
ATOM 731 O O . GLU A 1 90 ? 15.603 -9.886 -31.315 1.00 50.84 90 GLU A O 1
ATOM 736 N N . LYS A 1 91 ? 15.340 -11.284 -29.581 1.00 49.22 91 LYS A N 1
ATOM 737 C CA . LYS A 1 91 ? 15.288 -12.519 -30.367 1.00 49.22 91 LYS A CA 1
ATOM 738 C C . LYS A 1 91 ? 13.944 -12.806 -31.034 1.00 49.22 91 LYS A C 1
ATOM 740 O O . LYS A 1 91 ? 13.930 -13.533 -32.019 1.00 49.22 91 LYS A O 1
ATOM 745 N N . GLU A 1 92 ? 12.831 -12.296 -30.509 1.00 54.47 92 GLU A N 1
ATOM 746 C CA . GLU A 1 92 ? 11.498 -12.783 -30.907 1.00 54.47 92 GLU A CA 1
ATOM 747 C C . GLU A 1 92 ? 10.627 -11.753 -31.634 1.00 54.47 92 GLU A C 1
ATOM 749 O O . GLU A 1 92 ? 9.596 -12.146 -32.159 1.00 54.47 92 GLU A O 1
ATOM 754 N N . GLN A 1 93 ? 11.024 -10.474 -31.731 1.00 48.19 93 GLN A N 1
ATOM 755 C CA . GLN A 1 93 ? 10.353 -9.429 -32.542 1.00 48.19 93 GLN A CA 1
ATOM 756 C C . GLN A 1 93 ? 8.805 -9.377 -32.456 1.00 48.19 93 GLN A C 1
ATOM 758 O O . GLN A 1 93 ? 8.146 -8.869 -33.362 1.00 48.19 93 GLN A O 1
ATOM 763 N N . ILE A 1 94 ? 8.186 -9.852 -31.373 1.00 46.44 94 ILE A N 1
ATOM 764 C CA . ILE A 1 94 ? 6.736 -9.740 -31.186 1.00 46.44 94 ILE A CA 1
ATOM 765 C C . ILE A 1 94 ? 6.446 -8.418 -30.471 1.00 46.44 94 ILE A C 1
ATOM 767 O O . ILE A 1 94 ? 6.796 -8.211 -29.309 1.00 46.44 94 ILE A O 1
ATOM 771 N N . LEU A 1 95 ? 5.796 -7.504 -31.192 1.00 41.72 95 LEU A N 1
ATOM 772 C CA . LEU A 1 95 ? 5.287 -6.233 -30.683 1.00 41.72 95 LEU A CA 1
ATOM 773 C C . LEU A 1 95 ? 4.107 -6.469 -29.729 1.00 41.72 95 LEU A C 1
ATOM 775 O O . LEU A 1 95 ? 2.952 -6.426 -30.139 1.00 41.72 95 LEU A O 1
ATOM 779 N N . THR A 1 96 ? 4.369 -6.620 -28.433 1.00 43.22 96 THR A N 1
ATOM 780 C CA . THR A 1 96 ? 3.368 -6.308 -27.398 1.00 43.22 96 THR A CA 1
ATOM 781 C C . THR A 1 96 ? 3.627 -4.907 -26.866 1.00 43.22 96 THR A C 1
ATOM 783 O O . THR A 1 96 ? 4.120 -4.712 -25.759 1.00 43.22 96 THR A O 1
ATOM 786 N N . ARG A 1 97 ? 3.302 -3.902 -27.688 1.00 41.72 97 ARG A N 1
ATOM 787 C CA . ARG A 1 97 ? 3.018 -2.561 -27.178 1.00 41.72 97 ARG A CA 1
ATOM 788 C C . ARG A 1 97 ? 1.703 -2.655 -26.407 1.00 41.72 97 ARG A C 1
ATOM 790 O O . ARG A 1 97 ? 0.637 -2.519 -27.000 1.00 41.72 97 ARG A O 1
ATOM 797 N N . THR A 1 98 ? 1.761 -2.894 -25.102 1.00 42.34 98 THR A N 1
ATOM 798 C CA . THR A 1 98 ? 0.615 -2.573 -24.249 1.00 42.34 98 THR A CA 1
ATOM 799 C C . THR A 1 98 ? 0.594 -1.057 -24.105 1.00 42.34 98 THR A C 1
ATOM 801 O O . THR A 1 98 ? 1.165 -0.492 -23.178 1.00 42.34 98 THR A O 1
ATOM 804 N N . PHE A 1 99 ? -0.006 -0.383 -25.084 1.00 40.09 99 PHE A N 1
ATOM 805 C CA . PHE A 1 99 ? -0.488 0.972 -24.883 1.00 40.09 99 PHE A CA 1
ATOM 806 C C . PHE A 1 99 ? -1.683 0.886 -23.937 1.00 40.09 99 PHE A C 1
ATOM 808 O O . PHE A 1 99 ? -2.751 0.423 -24.333 1.00 40.09 99 PHE A O 1
ATOM 815 N N . CYS A 1 100 ? -1.527 1.357 -22.703 1.00 33.50 100 CYS A N 1
ATOM 816 C CA . CYS A 1 100 ? -2.667 1.971 -22.039 1.00 33.50 100 CYS A CA 1
ATOM 817 C C . CYS A 1 100 ? -2.865 3.332 -22.710 1.00 33.50 100 CYS A C 1
ATOM 819 O O . CYS A 1 100 ? -2.177 4.293 -22.379 1.00 33.50 100 CYS A O 1
ATOM 821 N N . ASN A 1 101 ? -3.769 3.393 -23.691 1.00 29.31 101 ASN A N 1
ATOM 822 C CA . ASN A 1 101 ? -4.451 4.650 -23.975 1.00 29.31 101 ASN A CA 1
ATOM 823 C C . ASN A 1 101 ? -5.267 4.991 -22.724 1.00 29.31 101 ASN A C 1
ATOM 825 O O . ASN A 1 101 ? -6.172 4.235 -22.364 1.00 29.31 101 ASN A O 1
ATOM 829 N N . LEU A 1 102 ? -4.921 6.097 -22.071 1.00 33.62 102 LEU A N 1
ATOM 830 C CA . LEU A 1 102 ? -5.869 6.882 -21.286 1.00 33.62 102 LEU A CA 1
ATOM 831 C C . LEU A 1 102 ? -6.344 8.039 -22.161 1.00 33.62 102 LEU A C 1
ATOM 833 O O . LEU A 1 102 ? -5.469 8.667 -22.800 1.00 33.62 102 LEU A O 1
#

=== Feature glossary ===
Key to the feature types in this record:

pLDDT. pLDDT is the predicted lDDT-Cα score: AlphaFold's confidence that the local environment of each residue (all inter-atomic distances within 15 Å) is correctly placed. It is a per-residue number between 0 and 100, with higher meaning more reliable.

Radius of gyration, Cα contacts, bounding box. The geometric summary reports three shape descriptors. Rg (radius of gyration) measures how spread out the Cα atoms are about their centre of mass; compact globular proteins have small Rg, elongated or unfolded ones large. Cα contacts (<8 Å, |i−j|>4) count long-range residue pairs in spatial proximity — high for tightly packed folds, near zero for rods or random coil. The bounding-box extents give the protein's footprint along x, y, z in Å.

Backbone torsions (φ/ψ). Backbone dihedral angles. Every residue except chain termini has a φ (preceding-C → N → Cα → C) and a ψ (N → Cα → C → next-N). They are reported in degrees following the IUPAC sign convention. Secondary structure is essentially a statement about which (φ, ψ) basin each residue occupies.

Contact-map, Ramachandran, and PAE plots. Plot images: a contact map (which residues are close in 3D, as an N×N binary image), a Ramachandran scatter (backbone torsion angles, revealing secondary-structure composition at a glance), and — for AlphaFold structures — a PAE heatmap (pairwise prediction confidence).

Predicted aligned error. Predicted Aligned Error (PAE) is an AlphaFold confidence matrix: entry (i, j) is the expected error in the position of residue j, in ångströms, when the prediction is superimposed on the true structure at residue i. Low PAE within a block of residues means that block is internally rigid and well-predicted; high PAE between two blocks means their relative placement is uncertain even if each block individually is confident.

Secondary structure (3-state, P-SEA). Three-state secondary structure (P-SEA) collapses the eight DSSP classes into helix (a), strand (b), and coil (c). P-SEA assigns these from Cα geometry alone — distances and angles — without requiring backbone oxygens, so it works on any Cα trace.

Solvent-accessible surface area. Solvent-accessible surface area (SASA) is the area in Å² traced out by the centre of a 1.4 Å probe sphere (a water molecule) rolled over the protein's van der Waals surface (Shrake–Rupley / Lee–Richards construction). Buried residues have near-zero SASA; fully exposed residues can exceed 200 Å². The total SASA scales roughly with the number of surface residues.

Foldseek 3Di. The Foldseek 3Di string encodes local tertiary geometry as a 20-letter alphabet — one character per residue — derived from the relative positions of nearby Cα atoms. Unlike the amino-acid sequence, 3Di is a direct function of the 3D structure, so two proteins with the same fold have similar 3Di strings even at low sequence identity.

B-factor. For experimental (PDB) structures, the B-factor (temperature factor) quantifies the positional spread of each atom in the crystal — a combination of thermal vibration and static disorder — in units of Å². High B-factors mark flexible loops or poorly resolved regions; low B-factors mark the rigid, well-ordered core.

mmCIF coordinates. The mmCIF block holds the 3D Cartesian coordinates of each backbone atom (N, Cα, C, O) in ångströms. mmCIF is the PDB's canonical archive format — a tagged-loop text representation of the atomic model.

InterPro / GO / CATH / organism. Functional annotations link the protein to curated databases. InterPro entries identify conserved domains and families by matching the sequence against member-database signatures (Pfam, PROSITE, CDD, …). Gene Ontology (GO) terms describe molecular function, biological process, and cellular component in a controlled vocabulary. CATH places the structure in a hierarchical fold classification (Class/Architecture/Topology/Homologous-superfamily). The organism is the source species.

Rendered structure images. Structure images are PyMOL renders from six orthogonal camera directions. Cartoon representation draws helices as coils and strands as arrows; sticks shows the backbone as bonds; surface shows the solvent-excluded envelope. Rainbow coloring maps sequence position to hue (blue→red, N→C); chain coloring assigns a distinct color per polypeptide.

Sequence. This is the polypeptide sequence — one letter per residue, N-terminus first. Length ranges from a few dozen residues for small domains to over a thousand for large multi-domain proteins.

Secondary structure (8-state, DSSP). The SS8 string is DSSP's per-residue secondary-structure call. α-helix (H) means an i→i+4 H-bond ladder; β-strand (E) means the residue participates in a β-sheet; 3₁₀ (G) and π (I) are tighter and wider helices; T/S are turns/bends; '-' is loop.

Nearest PDB structures. Structural nearest neighbors (via Foldseek easy-search vs the PDB). Reported per hit: target PDB id, E-value, and alignment TM-score. A TM-score above ~0.5 is the conventional threshold for 'same fold'.